Protein AF-A0A843GTB9-F1 (afdb_monomer_lite)

Radius of gyration: 15.18 Å; chains: 1; bounding box: 53×22×26 Å

Secondary structure (DSSP, 8-state):
-----------EEE-TTT--EEESPPEEPTTTS--EE-HHHHHHHHHHHHHT--

Sequence (54 aa):
MEKIKVEREEEIKICPICKKEFRGMGAISRKDNETEICSECGTNEALAEFFGSF

Structure (mmCIF, N/CA/C/O backbone):
data_AF-A0A843GTB9-F1
#
_entry.id   AF-A0A843GTB9-F1
#
loop_
_atom_site.group_PDB
_atom_site.id
_atom_site.type_symbol
_atom_site.label_atom_id
_atom_site.label_alt_id
_atom_site.label_comp_id
_atom_site.label_asym_id
_atom_site.label_entity_id
_atom_site.label_seq_id
_atom_site.pdbx_PDB_ins_code
_atom_site.Cartn_x
_atom_site.Cartn_y
_atom_site.Cartn_z
_atom_site.occupancy
_atom_site.B_iso_or_equiv
_atom_site.auth_seq_id
_atom_site.auth_comp_id
_atom_site.auth_asym_id
_atom_site.auth_atom_id
_atom_site.pdbx_PDB_model_num
ATOM 1 N N . MET A 1 1 ? -38.425 -16.272 1.627 1.00 50.72 1 MET A N 1
ATOM 2 C CA . MET A 1 1 ? -37.172 -16.836 1.091 1.00 50.72 1 MET A CA 1
ATOM 3 C C . MET A 1 1 ? -36.364 -15.688 0.515 1.00 50.72 1 MET A C 1
ATOM 5 O O . MET A 1 1 ? -36.919 -14.988 -0.311 1.00 50.72 1 MET A O 1
ATOM 9 N N . GLU A 1 2 ? -35.145 -15.347 0.903 1.00 47.59 2 GLU A N 1
ATOM 10 C CA . GLU A 1 2 ? -34.219 -15.796 1.944 1.00 47.59 2 GLU A CA 1
ATOM 11 C C . GLU A 1 2 ? -33.325 -14.583 2.255 1.00 47.59 2 GLU A C 1
ATOM 13 O O . GLU A 1 2 ? -33.028 -13.768 1.383 1.00 47.59 2 GLU A O 1
ATOM 18 N N . LYS A 1 3 ? -32.975 -14.412 3.528 1.00 54.09 3 LYS A N 1
ATOM 19 C CA . LYS A 1 3 ? -32.265 -13.243 4.051 1.00 54.09 3 LYS A CA 1
ATOM 20 C C . LYS A 1 3 ? -30.781 -13.371 3.706 1.00 54.09 3 LYS A C 1
ATOM 22 O O . LYS A 1 3 ? -30.098 -14.182 4.323 1.00 54.09 3 LYS A O 1
ATOM 27 N N . ILE A 1 4 ? -30.263 -12.564 2.783 1.00 65.12 4 ILE A N 1
ATOM 28 C CA . ILE A 1 4 ? -28.812 -12.480 2.579 1.00 65.12 4 ILE A CA 1
ATOM 29 C C . ILE A 1 4 ? -28.245 -11.520 3.632 1.00 65.12 4 ILE A C 1
ATOM 31 O O . ILE A 1 4 ? -28.100 -10.322 3.403 1.00 65.12 4 ILE A O 1
ATOM 35 N N . LYS A 1 5 ? -27.962 -12.046 4.826 1.00 55.47 5 LYS A N 1
ATOM 36 C CA . LYS A 1 5 ? -27.081 -11.393 5.800 1.00 55.47 5 LYS A CA 1
ATOM 37 C C . LYS A 1 5 ? -25.651 -11.489 5.266 1.00 55.47 5 LYS A C 1
ATOM 39 O O . LYS A 1 5 ? -24.942 -12.437 5.578 1.00 55.47 5 LYS A O 1
ATOM 44 N N . VAL A 1 6 ? -25.226 -10.534 4.439 1.00 59.88 6 VAL A N 1
ATOM 45 C CA . VAL A 1 6 ? -23.787 -10.301 4.224 1.00 59.88 6 VAL A CA 1
ATOM 46 C C . VAL A 1 6 ? -23.326 -9.309 5.287 1.00 59.88 6 VAL A C 1
ATOM 48 O O . VAL A 1 6 ? -22.968 -8.176 4.992 1.00 59.88 6 VAL A O 1
ATOM 51 N N . GLU A 1 7 ? -23.376 -9.724 6.550 1.00 55.91 7 GLU A N 1
ATOM 52 C CA . GLU A 1 7 ? -22.673 -9.037 7.637 1.00 55.91 7 GLU A CA 1
ATOM 53 C C . GLU A 1 7 ? -21.187 -9.417 7.510 1.00 55.91 7 GLU A C 1
ATOM 55 O O . GLU A 1 7 ? -20.649 -10.173 8.308 1.00 55.91 7 GLU A O 1
ATOM 60 N N . ARG A 1 8 ? -20.528 -8.986 6.425 1.00 59.41 8 ARG A N 1
ATOM 61 C CA . ARG A 1 8 ? -19.064 -8.968 6.377 1.00 59.41 8 ARG A CA 1
ATOM 62 C C . ARG A 1 8 ? -18.678 -7.673 7.062 1.00 59.41 8 ARG A C 1
ATOM 64 O O . ARG A 1 8 ? -18.671 -6.630 6.416 1.00 59.41 8 ARG A O 1
ATOM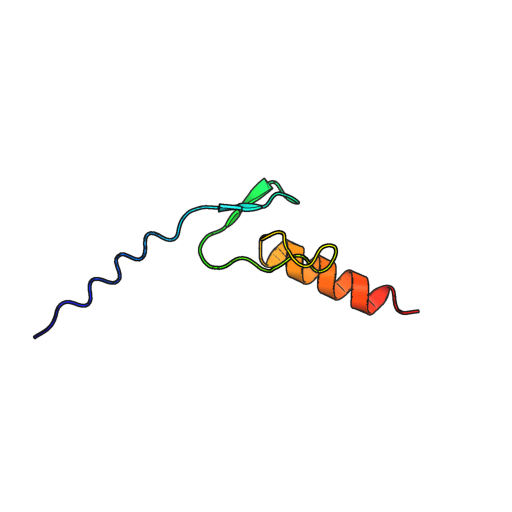 71 N N . GLU A 1 9 ? -18.466 -7.725 8.372 1.00 59.94 9 GLU A N 1
ATOM 72 C CA . GLU A 1 9 ? -17.690 -6.693 9.053 1.00 59.94 9 GLU A CA 1
ATOM 73 C C . GLU A 1 9 ? -16.367 -6.597 8.294 1.00 59.94 9 GLU A C 1
ATOM 75 O O . GLU A 1 9 ? -15.525 -7.488 8.369 1.00 59.94 9 GLU A O 1
ATOM 80 N N . GLU A 1 10 ? -16.240 -5.590 7.431 1.00 65.81 10 GLU A N 1
ATOM 81 C CA . GLU A 1 10 ? -14.985 -5.318 6.754 1.00 65.81 10 GLU A CA 1
ATOM 82 C C . GLU A 1 10 ? -14.017 -4.879 7.845 1.00 65.81 10 GLU A C 1
ATOM 84 O O . GLU A 1 10 ? -14.055 -3.725 8.276 1.00 65.81 10 GLU A O 1
ATOM 89 N N . GLU A 1 11 ? -13.219 -5.826 8.349 1.00 75.06 11 GLU A N 1
ATOM 90 C CA . GLU A 1 11 ? -12.215 -5.561 9.371 1.00 75.06 11 GLU A CA 1
ATOM 91 C C . GLU A 1 11 ? -11.387 -4.357 8.922 1.00 75.06 11 GLU A C 1
ATOM 93 O O . GLU A 1 11 ? -10.775 -4.361 7.848 1.00 75.06 11 GLU A O 1
ATOM 98 N N . ILE A 1 12 ? -11.439 -3.290 9.719 1.00 83.88 12 ILE A N 1
ATOM 99 C CA . ILE A 1 12 ? -10.670 -2.083 9.455 1.00 83.88 12 ILE A CA 1
ATOM 100 C C . ILE A 1 12 ? -9.225 -2.419 9.800 1.00 83.88 12 ILE A C 1
ATOM 102 O O . ILE A 1 12 ? -8.870 -2.589 10.967 1.00 83.88 12 ILE A O 1
ATOM 106 N N . LYS A 1 13 ? -8.393 -2.527 8.771 1.00 89.88 13 LYS A N 1
ATOM 107 C CA . LYS A 1 13 ? -6.962 -2.789 8.893 1.00 89.88 13 LYS A CA 1
ATOM 108 C C . LYS A 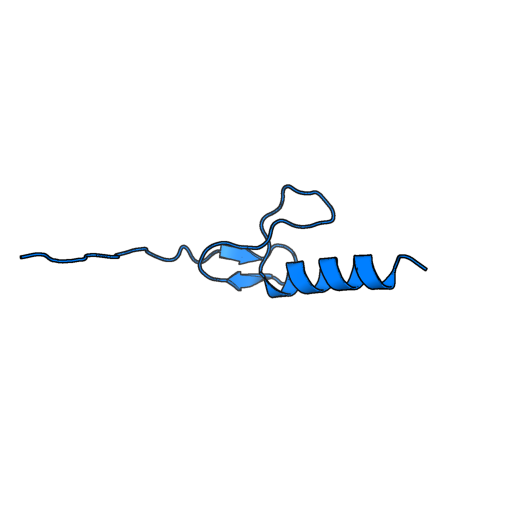1 13 ? -6.197 -1.487 8.724 1.00 89.88 13 LYS A C 1
ATOM 110 O O . LYS A 1 13 ? -6.646 -0.572 8.039 1.00 89.88 13 LYS A O 1
ATOM 115 N N . ILE A 1 14 ? -5.027 -1.390 9.343 1.00 91.69 14 ILE A N 1
ATOM 116 C CA . ILE A 1 14 ? -4.162 -0.212 9.230 1.00 91.69 14 ILE A CA 1
ATOM 117 C C . ILE A 1 14 ? -2.956 -0.594 8.385 1.00 91.69 14 ILE A C 1
ATOM 119 O O . ILE A 1 14 ? -2.253 -1.553 8.691 1.00 91.69 14 ILE A O 1
ATOM 123 N N . CYS A 1 15 ? -2.707 0.163 7.319 1.00 93.06 15 CYS A N 1
ATOM 124 C CA . CYS A 1 15 ? -1.569 -0.084 6.445 1.00 93.06 15 CYS A CA 1
ATOM 125 C C . CYS A 1 15 ? -0.253 0.213 7.186 1.00 93.06 15 CYS A C 1
ATOM 127 O O . CYS A 1 15 ? -0.074 1.342 7.652 1.00 93.06 15 CYS A O 1
ATOM 129 N N . PRO A 1 16 ? 0.710 -0.724 7.243 1.00 92.38 16 PRO A N 1
ATOM 130 C CA . PRO A 1 16 ? 1.981 -0.499 7.933 1.00 92.38 16 PRO A CA 1
ATOM 131 C C . PRO A 1 16 ? 2.881 0.538 7.236 1.00 92.38 16 PRO A C 1
ATOM 133 O O . PRO A 1 16 ? 3.776 1.089 7.872 1.00 92.38 16 PRO A O 1
ATOM 136 N N . ILE A 1 17 ? 2.630 0.854 5.956 1.00 91.06 17 ILE A N 1
ATOM 137 C CA . ILE A 1 17 ? 3.422 1.818 5.173 1.00 91.06 17 ILE A CA 1
ATOM 138 C C . ILE A 1 17 ? 2.917 3.251 5.377 1.00 91.06 17 ILE A C 1
ATOM 140 O O . ILE A 1 17 ? 3.673 4.133 5.780 1.00 91.06 17 ILE A O 1
ATOM 144 N N . CYS A 1 18 ? 1.638 3.506 5.088 1.00 93.06 18 CYS A N 1
ATOM 145 C CA . CYS A 1 18 ? 1.069 4.859 5.108 1.00 93.06 18 CYS A CA 1
ATOM 146 C C . CYS A 1 18 ? 0.238 5.169 6.359 1.00 93.06 18 CYS A C 1
ATOM 148 O O . CYS A 1 18 ? -0.210 6.304 6.513 1.00 93.06 18 CYS A O 1
ATOM 150 N N . LYS A 1 19 ? 0.022 4.179 7.238 1.00 92.56 19 LYS A N 1
ATOM 151 C CA . LYS A 1 19 ? -0.780 4.278 8.472 1.00 92.56 19 LYS A CA 1
ATOM 152 C C . LYS A 1 19 ? -2.240 4.681 8.252 1.00 92.56 19 LYS A C 1
ATOM 154 O O . LYS A 1 19 ? -2.912 5.078 9.198 1.00 92.56 19 LYS A O 1
ATOM 159 N N . LYS A 1 20 ? -2.740 4.569 7.018 1.00 90.56 20 LYS A N 1
ATOM 160 C CA . LYS A 1 20 ? -4.156 4.768 6.710 1.00 90.56 20 LYS A CA 1
ATOM 161 C C . LYS A 1 20 ? -4.948 3.507 7.023 1.00 90.56 20 LYS A C 1
ATOM 163 O O . LYS A 1 20 ? -4.472 2.392 6.799 1.00 90.56 20 LYS A O 1
ATOM 168 N N . GLU A 1 21 ? -6.165 3.713 7.494 1.00 91.00 21 GLU A N 1
ATOM 169 C CA . GLU A 1 21 ? -7.173 2.671 7.604 1.00 91.00 21 GLU A CA 1
ATOM 170 C C . GLU A 1 21 ? -7.673 2.253 6.213 1.00 91.00 21 GLU A C 1
ATOM 172 O O . GLU A 1 21 ? -7.928 3.088 5.344 1.00 91.00 21 GLU A O 1
ATOM 177 N N . PHE A 1 22 ? -7.782 0.948 5.987 1.00 87.69 22 PHE A N 1
ATOM 178 C CA . PHE A 1 22 ? -8.352 0.362 4.784 1.00 87.69 22 PHE A CA 1
ATOM 179 C C . PHE A 1 22 ? -9.303 -0.769 5.165 1.00 87.69 22 PHE A C 1
ATOM 181 O O . PHE A 1 22 ? -9.181 -1.386 6.224 1.00 87.69 22 PHE A O 1
ATOM 188 N N . ARG A 1 23 ? -10.289 -1.005 4.303 1.00 86.50 23 ARG A N 1
ATOM 189 C CA . ARG A 1 23 ? -11.334 -2.009 4.504 1.00 86.50 23 ARG A CA 1
ATOM 190 C C . ARG A 1 23 ? -11.221 -3.081 3.433 1.00 86.50 23 ARG A C 1
ATOM 192 O O . ARG A 1 23 ? -10.901 -2.772 2.285 1.00 86.50 23 ARG A O 1
ATOM 199 N N . GLY A 1 24 ? -11.498 -4.322 3.815 1.00 84.38 24 GLY A N 1
ATOM 200 C CA . GLY A 1 24 ? -11.476 -5.465 2.906 1.00 84.38 24 GLY A CA 1
ATOM 201 C C . GLY A 1 24 ? -10.088 -6.086 2.722 1.00 84.38 24 GLY A C 1
ATOM 202 O O . GLY A 1 24 ? -9.250 -6.058 3.623 1.00 84.38 24 GLY A O 1
ATOM 203 N N . MET A 1 25 ? -9.874 -6.712 1.562 1.00 83.06 25 MET A N 1
ATOM 204 C CA . MET A 1 25 ? -8.623 -7.398 1.223 1.00 83.06 25 MET A CA 1
ATOM 205 C C . MET A 1 25 ? -7.574 -6.374 0.775 1.00 83.06 25 MET A C 1
ATOM 207 O O . MET A 1 25 ? -7.786 -5.665 -0.211 1.00 83.06 25 MET A O 1
ATOM 211 N N . GLY A 1 26 ? -6.465 -6.287 1.511 1.00 88.75 26 GLY A N 1
ATOM 212 C CA . GLY A 1 26 ? -5.332 -5.447 1.133 1.00 88.75 26 GLY A CA 1
ATOM 213 C C . GLY A 1 26 ? -4.558 -6.022 -0.054 1.00 88.75 26 GLY A C 1
ATOM 214 O O . GLY A 1 26 ? -4.810 -7.131 -0.521 1.00 88.75 26 GLY A O 1
ATOM 215 N N . ALA A 1 27 ? -3.592 -5.257 -0.551 1.00 93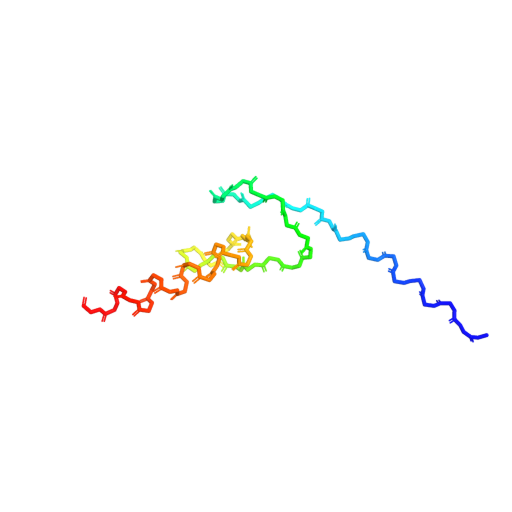.25 27 ALA A N 1
ATOM 216 C CA . ALA A 1 27 ? -2.590 -5.760 -1.480 1.00 93.25 27 ALA A CA 1
ATOM 217 C C . ALA A 1 27 ? -1.454 -6.431 -0.696 1.00 93.25 27 ALA A C 1
ATOM 219 O O . ALA A 1 27 ? -1.083 -5.951 0.369 1.00 93.25 27 ALA A O 1
ATOM 220 N N . ILE A 1 28 ? -0.871 -7.505 -1.223 1.00 93.75 28 ILE A N 1
ATOM 221 C CA . ILE A 1 28 ? 0.385 -8.043 -0.686 1.00 93.75 28 ILE A CA 1
ATOM 222 C C . ILE A 1 28 ? 1.539 -7.183 -1.209 1.00 93.75 28 ILE A C 1
ATOM 224 O O . ILE A 1 28 ? 1.619 -6.906 -2.408 1.00 93.75 28 ILE A O 1
ATOM 228 N N . SER A 1 29 ? 2.395 -6.733 -0.297 1.00 92.94 29 SER A N 1
ATOM 229 C C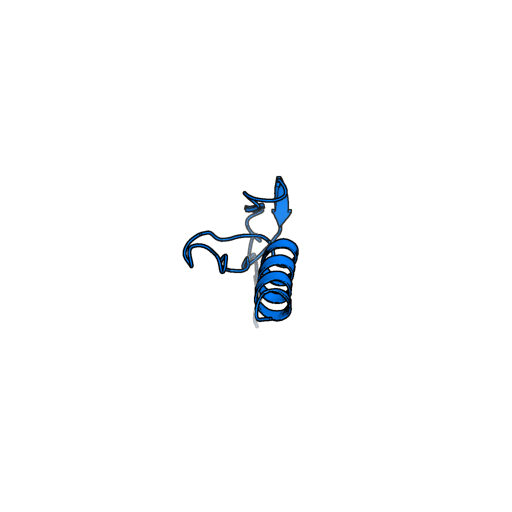A . SER A 1 29 ? 3.584 -5.934 -0.584 1.00 92.94 29 SER A CA 1
ATOM 230 C C . SER A 1 29 ? 4.530 -6.676 -1.525 1.00 92.94 29 SER A C 1
ATOM 232 O O . SER A 1 29 ? 4.834 -7.850 -1.322 1.00 92.94 29 SER A O 1
ATOM 234 N N . ARG A 1 30 ? 5.023 -5.988 -2.559 1.00 91.56 30 ARG A N 1
ATOM 235 C CA . ARG A 1 30 ? 5.926 -6.567 -3.575 1.00 91.56 30 ARG A CA 1
ATOM 236 C C . ARG A 1 30 ? 7.372 -6.660 -3.098 1.00 91.56 30 ARG A C 1
ATOM 238 O O . ARG A 1 30 ? 8.163 -7.398 -3.675 1.00 91.56 30 ARG A O 1
ATOM 245 N N . LYS A 1 31 ? 7.718 -5.931 -2.034 1.00 88.50 31 LYS A N 1
ATOM 246 C CA . LYS A 1 31 ? 9.076 -5.911 -1.470 1.00 88.50 31 LYS A CA 1
ATOM 247 C C . LYS A 1 31 ? 9.422 -7.191 -0.718 1.00 88.50 31 LYS A C 1
ATOM 249 O O . LYS A 1 31 ? 10.557 -7.647 -0.786 1.00 88.50 31 LYS A O 1
ATOM 254 N N . ASP A 1 32 ? 8.454 -7.731 0.012 1.00 90.44 32 ASP A N 1
ATOM 255 C CA . ASP A 1 32 ? 8.607 -8.874 0.915 1.00 90.44 32 ASP A CA 1
ATOM 256 C C . ASP A 1 32 ? 7.625 -10.018 0.615 1.00 90.44 32 ASP A C 1
ATOM 258 O O . ASP A 1 32 ? 7.814 -11.109 1.131 1.00 90.44 32 ASP A O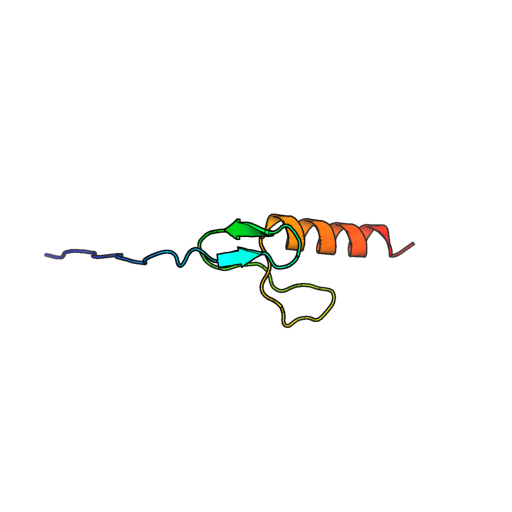 1
ATOM 262 N N . ASN A 1 33 ? 6.623 -9.821 -0.252 1.00 90.19 33 ASN A N 1
ATOM 263 C CA . ASN A 1 33 ? 5.618 -10.824 -0.650 1.00 90.19 33 ASN A CA 1
ATOM 264 C C . ASN A 1 33 ? 4.797 -11.438 0.502 1.00 90.19 33 ASN A C 1
ATOM 266 O O . ASN A 1 33 ? 4.109 -12.439 0.298 1.00 90.19 33 ASN A O 1
ATOM 270 N N . GLU A 1 34 ? 4.817 -10.830 1.689 1.00 91.69 34 GLU A N 1
ATOM 271 C CA . GLU A 1 34 ? 4.136 -11.340 2.885 1.00 91.69 34 GLU A CA 1
ATOM 272 C C . GLU A 1 34 ? 3.240 -10.277 3.537 1.00 91.69 34 GLU A C 1
ATOM 274 O O . GLU A 1 34 ? 2.112 -10.574 3.934 1.00 91.69 34 GLU A O 1
ATOM 279 N N . THR A 1 35 ? 3.699 -9.025 3.625 1.00 92.19 35 THR A N 1
ATOM 280 C CA . THR A 1 35 ? 2.962 -7.965 4.328 1.00 92.19 35 THR A CA 1
ATOM 281 C C . THR A 1 35 ? 1.711 -7.519 3.567 1.00 92.19 35 THR A C 1
ATOM 283 O O . THR A 1 35 ? 1.792 -7.045 2.435 1.00 92.19 35 THR A O 1
ATOM 286 N N . GLU A 1 36 ? 0.546 -7.577 4.221 1.00 92.94 36 GLU A N 1
ATOM 287 C CA . GLU A 1 36 ? -0.691 -6.975 3.711 1.00 92.94 36 GLU A CA 1
ATOM 288 C C . GLU A 1 36 ? -0.672 -5.450 3.924 1.00 92.94 36 GLU A C 1
ATOM 290 O O . GLU A 1 36 ? -0.547 -4.937 5.038 1.00 92.94 36 GLU A O 1
ATOM 295 N N . ILE A 1 37 ? -0.802 -4.712 2.828 1.00 94.44 37 ILE A N 1
ATOM 296 C CA . ILE A 1 37 ? -0.774 -3.253 2.755 1.00 94.44 37 ILE A CA 1
ATOM 297 C C . ILE A 1 37 ? -2.041 -2.740 2.069 1.00 94.44 37 ILE A C 1
ATOM 299 O O . ILE A 1 37 ? -2.788 -3.491 1.445 1.00 94.44 37 ILE A O 1
ATOM 303 N N . CYS A 1 38 ? -2.317 -1.438 2.155 1.00 94.00 38 CYS A N 1
ATOM 304 C CA . CYS A 1 38 ? -3.450 -0.886 1.413 1.00 94.00 38 CYS A CA 1
ATOM 305 C C . CYS A 1 38 ? -3.199 -0.923 -0.106 1.00 94.00 38 CYS A C 1
ATOM 307 O O . CYS A 1 38 ? -2.057 -0.853 -0.571 1.00 94.00 38 CYS A O 1
ATOM 309 N N . SER A 1 39 ? -4.279 -0.951 -0.890 1.00 92.25 39 SER A N 1
ATOM 310 C CA . SER A 1 39 ? -4.220 -0.978 -2.359 1.00 92.25 39 SER A CA 1
ATOM 311 C C . SER A 1 39 ? -3.452 0.206 -2.959 1.00 92.25 39 SER A C 1
ATOM 313 O O . SER A 1 39 ? -2.779 0.052 -3.978 1.00 92.25 39 SER A O 1
ATOM 315 N N . GLU A 1 40 ? -3.500 1.379 -2.316 1.00 92.62 40 GLU A N 1
ATOM 316 C CA . GLU A 1 40 ? -2.718 2.553 -2.731 1.00 92.62 40 GLU A CA 1
ATOM 317 C C . GLU A 1 40 ? -1.209 2.287 -2.630 1.00 92.62 40 GLU A C 1
ATOM 319 O O . GLU A 1 40 ? -0.462 2.540 -3.574 1.00 92.62 40 GLU A O 1
ATOM 324 N N . CYS A 1 41 ? -0.750 1.751 -1.494 1.00 94.31 41 CYS A N 1
ATOM 325 C CA . CYS A 1 41 ? 0.660 1.430 -1.296 1.00 94.31 41 CYS A CA 1
ATOM 326 C C . CYS A 1 41 ? 1.114 0.317 -2.245 1.00 94.31 41 CYS A C 1
ATOM 328 O O . CYS A 1 41 ? 2.166 0.463 -2.858 1.00 94.31 41 CYS A O 1
ATOM 330 N N . GLY A 1 42 ? 0.301 -0.724 -2.446 1.00 93.19 42 GLY A N 1
ATOM 331 C CA . GLY A 1 42 ? 0.626 -1.800 -3.389 1.00 93.19 42 GLY A CA 1
ATOM 332 C C . GLY A 1 42 ? 0.733 -1.323 -4.841 1.00 93.19 42 GLY A C 1
ATOM 333 O O . GLY A 1 42 ? 1.602 -1.779 -5.580 1.00 93.19 42 GLY A O 1
ATOM 334 N N . THR A 1 43 ? -0.090 -0.349 -5.244 1.00 93.06 43 THR A N 1
ATOM 335 C CA . THR A 1 43 ? 0.005 0.267 -6.580 1.00 93.06 43 THR A CA 1
ATOM 336 C C . THR A 1 43 ? 1.288 1.082 -6.723 1.00 93.06 43 THR A C 1
ATOM 338 O O . THR A 1 43 ? 1.961 0.990 -7.746 1.00 93.06 43 THR A O 1
ATOM 341 N N . ASN A 1 44 ? 1.665 1.842 -5.691 1.00 93.50 44 ASN A N 1
ATOM 342 C CA . ASN A 1 44 ? 2.926 2.586 -5.686 1.00 93.50 44 ASN A CA 1
ATOM 343 C C . ASN A 1 44 ? 4.139 1.659 -5.788 1.00 93.50 44 ASN A C 1
ATOM 345 O O . ASN A 1 44 ? 5.078 1.978 -6.510 1.00 93.50 44 ASN A O 1
ATOM 349 N N . GLU A 1 45 ? 4.120 0.511 -5.109 1.00 94.19 45 GLU A N 1
ATOM 350 C CA . GLU A 1 45 ? 5.186 -0.483 -5.242 1.00 94.19 45 GLU A CA 1
ATOM 351 C C . GLU A 1 45 ? 5.241 -1.074 -6.650 1.00 94.19 45 GLU A C 1
ATOM 353 O O . GLU A 1 45 ? 6.314 -1.113 -7.242 1.00 94.19 45 GLU A O 1
ATOM 358 N N . ALA A 1 46 ? 4.094 -1.442 -7.230 1.00 93.00 46 ALA A N 1
ATOM 359 C CA . ALA A 1 46 ? 4.031 -1.949 -8.601 1.00 93.00 46 ALA A CA 1
ATOM 360 C C . ALA A 1 46 ? 4.554 -0.932 -9.630 1.00 93.00 46 ALA A C 1
ATOM 362 O O . ALA A 1 46 ? 5.285 -1.293 -10.551 1.00 93.00 46 ALA A O 1
ATOM 363 N N . LEU A 1 47 ? 4.196 0.347 -9.468 1.00 92.88 47 LEU A N 1
ATOM 364 C CA . LEU A 1 47 ? 4.695 1.431 -10.313 1.00 92.88 47 LEU A CA 1
ATOM 365 C C . LEU A 1 47 ? 6.201 1.623 -10.119 1.00 92.88 47 LEU A C 1
ATOM 367 O O . LEU A 1 47 ? 6.925 1.746 -11.101 1.00 92.88 47 LEU A O 1
ATOM 371 N N . ALA A 1 48 ? 6.689 1.615 -8.877 1.00 91.19 48 ALA A N 1
ATOM 372 C CA . ALA A 1 48 ? 8.113 1.754 -8.590 1.00 91.19 48 ALA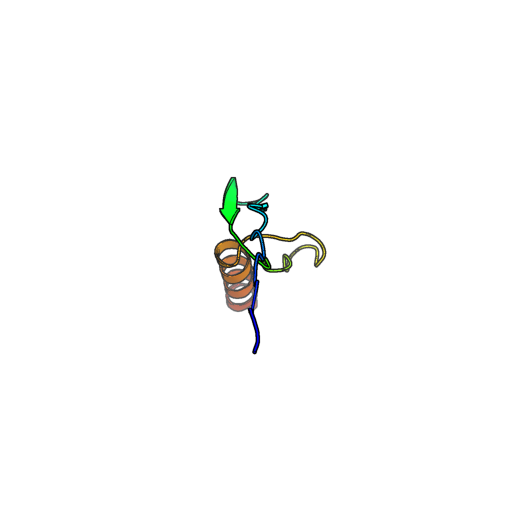 A CA 1
ATOM 373 C C . ALA A 1 48 ? 8.943 0.619 -9.212 1.00 91.19 48 ALA A C 1
ATOM 375 O O . ALA A 1 48 ? 9.987 0.899 -9.796 1.00 91.19 48 ALA A O 1
ATOM 376 N N . GLU A 1 49 ? 8.471 -0.631 -9.155 1.00 88.62 49 GLU A N 1
ATOM 377 C CA . GLU A 1 49 ? 9.110 -1.755 -9.857 1.00 88.62 49 GLU A CA 1
ATOM 378 C C . GLU A 1 49 ? 9.103 -1.555 -11.378 1.00 88.62 49 GLU A C 1
ATOM 380 O O . GLU A 1 49 ? 10.126 -1.740 -12.040 1.00 88.62 49 GLU A O 1
ATOM 385 N N . PHE A 1 50 ? 7.965 -1.131 -11.937 1.00 88.69 50 PHE A N 1
ATOM 386 C CA . PHE A 1 50 ? 7.831 -0.890 -13.372 1.00 88.69 50 PHE A CA 1
ATOM 387 C C . PHE A 1 50 ? 8.794 0.198 -13.872 1.00 88.69 50 PHE A C 1
ATOM 389 O O . PHE A 1 50 ? 9.439 0.026 -14.903 1.00 88.69 50 PHE A O 1
ATOM 396 N N . PHE A 1 51 ? 8.932 1.303 -13.134 1.00 85.12 51 PHE A N 1
ATOM 397 C CA . PHE A 1 51 ? 9.822 2.409 -13.504 1.00 85.12 51 PHE A CA 1
ATOM 398 C C . PHE A 1 51 ? 11.294 2.179 -13.129 1.00 85.12 51 PHE A C 1
ATOM 400 O O . PHE A 1 51 ? 12.164 2.779 -13.751 1.00 85.12 51 PHE A O 1
ATOM 407 N N . GLY A 1 52 ? 11.589 1.328 -12.142 1.00 71.06 52 GLY A N 1
ATOM 408 C CA . GLY A 1 52 ? 12.952 1.005 -11.698 1.00 71.06 52 GLY A CA 1
ATOM 409 C C . GLY A 1 52 ? 13.664 -0.064 -12.531 1.00 71.06 52 GLY A C 1
ATOM 410 O O . GLY A 1 52 ? 14.791 -0.427 -12.217 1.00 71.06 52 GLY A O 1
ATOM 411 N N . SER A 1 53 ? 13.013 -0.579 -13.576 1.00 63.50 53 SER A N 1
ATOM 412 C CA . SER A 1 53 ? 13.548 -1.618 -14.465 1.00 63.50 53 SER A CA 1
ATOM 413 C C . SER A 1 53 ? 14.428 -1.071 -15.610 1.00 63.50 53 SER A C 1
ATOM 415 O O . SER A 1 53 ? 14.627 -1.771 -16.603 1.00 63.50 53 SER A O 1
ATOM 417 N N . PHE A 1 54 ? 14.930 0.165 -15.496 1.00 53.69 54 PHE A N 1
ATOM 418 C CA . PHE A 1 54 ? 15.790 0.831 -16.486 1.00 53.69 54 PHE A CA 1
ATOM 419 C C . PHE A 1 54 ? 17.177 1.149 -15.929 1.00 53.69 54 PHE A C 1
ATOM 421 O O . PHE A 1 54 ? 17.258 1.599 -14.764 1.00 53.69 54 PHE A O 1
#

Foldseek 3Di:
DDDPPPPPPQPFDAFPPPRDTDGDFADQAPVPSHDGGHVVVNVVRVVCVVVVPD

pLDDT: mean 82.88, std 14.39, range [47.59, 94.44]